Protein AF-S1NP47-F1 (afdb_monomer_lite)

Foldseek 3Di:
DVVVVVVVVVVVVVVVVVVCCVVPVPCWDWDDDPPDIDIDGDDDDD

Radius of gyration: 14.47 Å; chains: 1; bounding box: 29×22×40 Å

InterPro domains:
  IPR000021 Hok/gef cell toxic protein [PF01848] (9-44)

Structure (mmCIF, N/CA/C/O backbone):
data_AF-S1NP47-F1
#
_entry.id   AF-S1NP47-F1
#
loop_
_atom_site.group_PDB
_atom_site.id
_atom_site.type_symbol
_atom_site.label_atom_id
_atom_site.label_alt_id
_atom_site.label_comp_id
_atom_site.label_asym_id
_atom_site.label_entity_id
_atom_site.label_seq_id
_atom_site.pdbx_PDB_ins_code
_atom_site.Cartn_x
_atom_site.Cartn_y
_atom_site.Cartn_z
_atom_site.occupancy
_atom_site.B_iso_or_equiv
_atom_site.auth_seq_id
_atom_site.auth_comp_id
_atom_site.auth_asym_id
_atom_site.auth_atom_id
_atom_site.pdbx_PDB_model_num
ATOM 1 N N . MET A 1 1 ? -17.112 -1.781 19.732 1.00 59.00 1 MET A N 1
ATOM 2 C CA . MET A 1 1 ? -17.553 -1.797 18.314 1.00 59.00 1 MET A CA 1
ATOM 3 C C . MET A 1 1 ? -16.728 -0.963 17.301 1.00 59.00 1 MET A C 1
ATOM 5 O O . MET A 1 1 ? -16.927 -1.235 16.122 1.00 59.00 1 MET A O 1
ATOM 9 N N . PRO A 1 2 ? -15.810 -0.027 17.648 1.00 66.31 2 PRO A N 1
ATOM 10 C CA . PRO A 1 2 ? -15.115 0.806 16.645 1.00 66.31 2 PRO A CA 1
ATOM 11 C C . PRO A 1 2 ? -13.936 0.118 15.928 1.00 66.31 2 PRO A C 1
ATOM 13 O O . PRO A 1 2 ? -13.631 0.462 14.792 1.00 66.31 2 PRO A O 1
ATOM 16 N N . GLN A 1 3 ? -13.301 -0.892 16.538 1.00 70.25 3 GLN A N 1
ATOM 17 C CA . GLN A 1 3 ? -12.127 -1.561 15.952 1.00 70.25 3 GLN A CA 1
ATOM 18 C C . GLN A 1 3 ? -12.431 -2.279 14.633 1.00 70.25 3 GLN A C 1
ATOM 20 O O . GLN A 1 3 ? -11.675 -2.143 13.679 1.00 70.25 3 GLN A O 1
ATOM 25 N N . LYS A 1 4 ? -13.565 -2.989 14.545 1.00 75.88 4 LYS A N 1
ATOM 26 C CA . LYS A 1 4 ? -13.974 -3.672 13.307 1.00 75.88 4 LYS A CA 1
ATOM 27 C C . LYS A 1 4 ? -14.149 -2.696 12.139 1.00 75.88 4 LYS A C 1
ATOM 29 O O . LYS A 1 4 ? -13.740 -2.997 11.027 1.00 75.88 4 LYS A O 1
ATOM 34 N N . THR A 1 5 ? -14.700 -1.511 12.400 1.00 82.94 5 THR A N 1
ATOM 35 C CA . THR A 1 5 ? -14.926 -0.483 11.378 1.00 82.94 5 THR A CA 1
ATOM 36 C C . THR A 1 5 ? -13.609 0.135 10.913 1.00 82.94 5 THR A C 1
ATOM 38 O O . THR A 1 5 ? -13.426 0.347 9.719 1.00 82.94 5 THR A O 1
ATOM 41 N N . ILE A 1 6 ? -12.666 0.364 11.834 1.00 88.81 6 ILE A N 1
ATOM 42 C CA . ILE A 1 6 ? -11.328 0.878 11.506 1.00 88.81 6 ILE A CA 1
ATOM 43 C C . ILE A 1 6 ? -10.567 -0.126 10.634 1.00 88.81 6 ILE A C 1
ATOM 45 O O . ILE A 1 6 ? -10.019 0.255 9.606 1.00 88.81 6 ILE A O 1
ATOM 49 N N . ILE A 1 7 ? -10.592 -1.412 10.994 1.00 90.12 7 ILE A N 1
ATOM 50 C CA . ILE A 1 7 ? -9.912 -2.469 10.232 1.00 90.12 7 ILE A CA 1
ATOM 51 C C . ILE A 1 7 ? -10.474 -2.564 8.808 1.00 90.12 7 ILE A C 1
ATOM 53 O O . ILE A 1 7 ? -9.706 -2.583 7.850 1.00 90.12 7 ILE A O 1
ATOM 57 N N . VAL A 1 8 ? -11.803 -2.559 8.655 1.00 92.31 8 VAL A N 1
ATOM 58 C CA . VAL A 1 8 ? -12.456 -2.594 7.334 1.00 92.31 8 VAL A CA 1
ATOM 59 C C . VAL A 1 8 ? -12.112 -1.354 6.505 1.00 92.31 8 VAL A C 1
ATOM 61 O O . VAL A 1 8 ? -11.844 -1.472 5.311 1.00 92.31 8 VAL A O 1
ATOM 64 N N . SER A 1 9 ? -12.070 -0.177 7.133 1.00 90.88 9 SER A N 1
ATOM 65 C CA . SER A 1 9 ? -11.689 1.072 6.464 1.00 90.88 9 SER A CA 1
ATOM 66 C C . SER A 1 9 ? -10.249 1.026 5.943 1.00 90.88 9 SER A C 1
ATOM 68 O O . SER A 1 9 ? -10.006 1.328 4.775 1.00 90.88 9 SER A O 1
ATOM 70 N N . ILE A 1 10 ? -9.304 0.564 6.773 1.00 91.81 10 ILE A N 1
ATOM 71 C CA . ILE A 1 10 ? -7.894 0.409 6.386 1.00 91.81 10 ILE A CA 1
A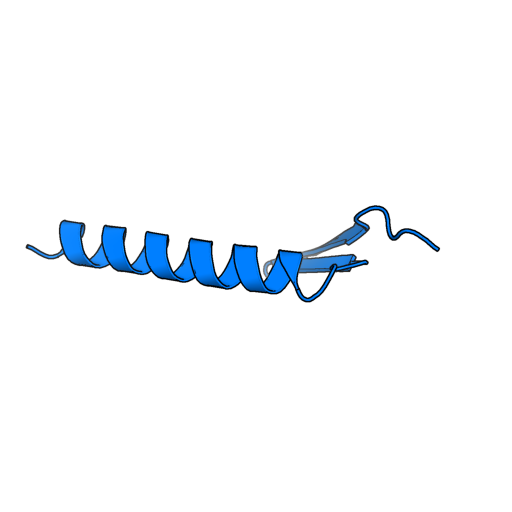TOM 72 C C . ILE A 1 10 ? -7.771 -0.571 5.215 1.00 91.81 10 ILE A C 1
ATOM 74 O O . ILE A 1 10 ? -7.138 -0.241 4.218 1.00 91.81 10 ILE A O 1
ATOM 78 N N . LEU A 1 11 ? -8.432 -1.730 5.291 1.00 92.44 11 LEU A N 1
ATOM 79 C CA . LEU A 1 11 ? -8.438 -2.726 4.213 1.00 92.44 11 LEU A CA 1
ATOM 80 C C . LEU A 1 11 ? -8.965 -2.157 2.889 1.00 92.44 11 LEU A C 1
ATOM 82 O O . LEU A 1 11 ? -8.371 -2.396 1.838 1.00 92.44 11 LEU A O 1
ATOM 86 N N . CYS A 1 12 ? -10.050 -1.382 2.938 1.00 92.06 12 CYS A N 1
ATOM 87 C CA . CYS A 1 12 ? -10.633 -0.749 1.757 1.00 92.06 12 CYS A CA 1
ATOM 88 C C . CYS A 1 12 ? -9.672 0.275 1.129 1.00 92.06 12 CYS A C 1
ATOM 90 O O . CYS A 1 12 ? -9.442 0.256 -0.082 1.00 92.06 12 CYS A O 1
ATOM 92 N N . LEU A 1 13 ? -9.047 1.119 1.956 1.00 91.44 13 LEU A N 1
ATOM 93 C CA . LEU A 1 13 ? -8.050 2.096 1.510 1.00 91.44 13 LEU A CA 1
ATOM 94 C C . LEU A 1 13 ? -6.824 1.420 0.891 1.00 91.44 13 LEU A C 1
ATOM 96 O O . LEU A 1 13 ? -6.368 1.845 -0.169 1.00 91.44 13 LEU A O 1
ATOM 100 N N . THR A 1 14 ? -6.312 0.350 1.506 1.00 90.44 14 THR A N 1
ATOM 101 C CA . THR A 1 14 ? -5.177 -0.406 0.961 1.00 90.44 14 THR A CA 1
ATOM 102 C C . THR A 1 14 ? -5.512 -0.996 -0.406 1.00 90.44 14 THR A C 1
ATOM 104 O O . THR A 1 14 ? -4.732 -0.822 -1.336 1.00 90.44 14 THR A O 1
ATOM 107 N N . MET A 1 15 ? -6.683 -1.620 -0.566 1.00 90.44 15 MET A N 1
ATOM 108 C CA . MET A 1 15 ? -7.113 -2.194 -1.849 1.00 90.44 15 MET A CA 1
ATOM 109 C C . MET A 1 15 ? -7.230 -1.133 -2.947 1.00 90.44 15 MET A C 1
ATOM 111 O O . MET A 1 15 ? -6.720 -1.332 -4.050 1.00 90.44 15 MET A O 1
ATOM 115 N N . LEU A 1 16 ? -7.844 0.014 -2.641 1.00 89.12 16 LEU A N 1
ATOM 116 C CA . LEU A 1 16 ? -7.951 1.134 -3.579 1.00 89.12 16 LEU A CA 1
ATOM 117 C C . LEU A 1 16 ? -6.573 1.654 -4.002 1.00 89.12 16 LEU A C 1
ATOM 119 O O . LEU A 1 16 ? -6.337 1.853 -5.193 1.00 89.12 16 LEU A O 1
ATOM 123 N N . LEU A 1 17 ? -5.653 1.825 -3.050 1.00 83.06 17 LEU A N 1
ATOM 124 C CA . LEU A 1 17 ? -4.284 2.259 -3.332 1.00 83.06 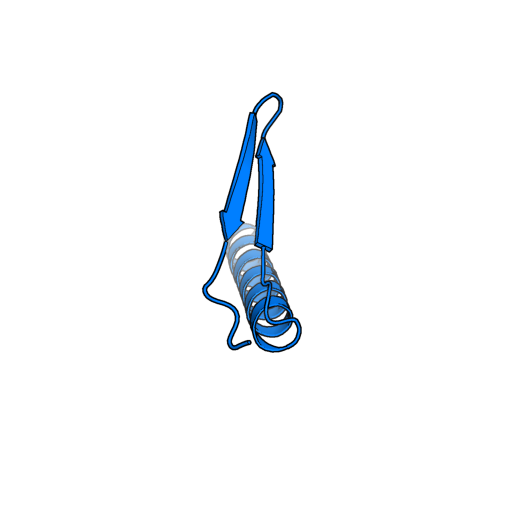17 LEU A CA 1
ATOM 125 C C . LEU A 1 17 ? -3.533 1.236 -4.186 1.00 83.06 17 LEU A C 1
ATOM 127 O O . LEU A 1 17 ? -2.880 1.619 -5.151 1.00 83.06 17 LEU A O 1
ATOM 131 N N . THR A 1 18 ? -3.655 -0.058 -3.888 1.00 83.06 18 THR A N 1
ATOM 132 C CA . THR A 1 18 ? -3.021 -1.119 -4.679 1.00 83.06 18 THR A CA 1
ATOM 133 C C . THR A 1 18 ? -3.550 -1.142 -6.111 1.00 83.06 18 THR A C 1
ATOM 135 O O . THR A 1 18 ? -2.754 -1.170 -7.044 1.00 83.06 18 THR A O 1
ATOM 138 N N . VAL A 1 19 ? -4.870 -1.066 -6.310 1.00 84.69 19 VAL A N 1
ATOM 139 C CA . VAL A 1 19 ? -5.466 -1.003 -7.656 1.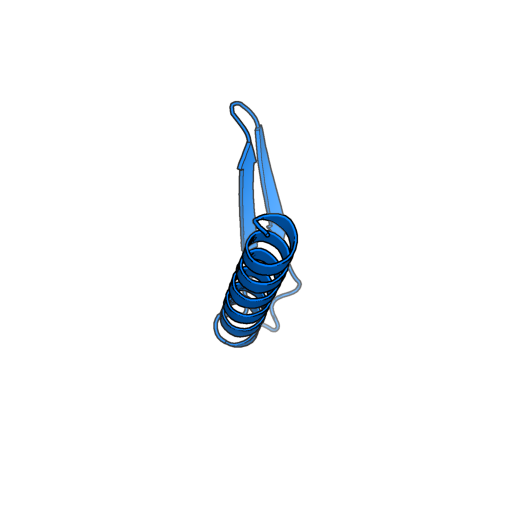00 84.69 19 VAL A CA 1
ATOM 140 C C . VAL A 1 19 ? -5.013 0.255 -8.392 1.00 84.69 19 VAL A C 1
ATOM 142 O O . VAL A 1 19 ? -4.682 0.187 -9.576 1.00 84.69 19 VAL A O 1
ATOM 145 N N . TRP A 1 20 ? -4.943 1.393 -7.700 1.00 78.81 20 TRP A N 1
ATOM 146 C CA . TRP A 1 20 ? -4.475 2.635 -8.301 1.00 78.81 20 TRP A CA 1
ATOM 147 C C . TRP A 1 20 ? -3.010 2.538 -8.728 1.00 78.81 20 TRP A C 1
ATOM 149 O O . TRP A 1 20 ? -2.694 2.929 -9.844 1.00 78.81 20 TRP A O 1
ATOM 159 N N . MET A 1 21 ? -2.142 1.950 -7.903 1.00 73.19 21 MET A N 1
ATOM 160 C CA . MET A 1 21 ? -0.736 1.701 -8.241 1.00 73.19 21 MET A CA 1
ATOM 161 C C . MET A 1 21 ? -0.589 0.700 -9.397 1.00 73.19 21 MET A C 1
ATOM 163 O O . MET A 1 21 ? 0.288 0.856 -10.234 1.00 73.19 21 MET A O 1
ATOM 167 N N . ILE A 1 22 ? -1.439 -0.325 -9.488 1.00 74.62 22 ILE A N 1
ATOM 168 C CA . ILE A 1 22 ? -1.387 -1.289 -10.601 1.00 74.62 22 ILE A CA 1
ATOM 169 C C . ILE A 1 22 ? -1.846 -0.638 -11.911 1.00 74.62 22 ILE A C 1
ATOM 171 O O . ILE A 1 22 ? -1.239 -0.862 -12.954 1.00 74.62 22 ILE A O 1
ATOM 175 N N . HIS A 1 23 ? -2.920 0.155 -11.871 1.00 71.56 23 HIS A N 1
ATOM 176 C CA . HIS A 1 23 ? -3.491 0.767 -13.072 1.00 71.56 23 HIS A CA 1
ATOM 177 C C . HIS A 1 23 ? -2.678 1.974 -13.548 1.00 71.56 23 HIS A C 1
ATOM 179 O O . HIS A 1 23 ? -2.480 2.183 -14.742 1.00 71.56 23 HIS A O 1
ATOM 185 N N . ARG A 1 24 ? -2.191 2.770 -12.599 1.00 63.75 24 ARG A N 1
ATOM 186 C CA . ARG A 1 24 ? -1.269 3.871 -12.826 1.00 63.75 24 ARG A CA 1
ATOM 187 C C . ARG A 1 24 ? 0.100 3.364 -12.417 1.00 63.75 24 ARG A C 1
ATOM 189 O O . ARG A 1 24 ? 0.517 3.657 -11.305 1.00 63.75 24 ARG A O 1
ATOM 196 N N . SER A 1 25 ? 0.754 2.592 -13.288 1.00 61.94 25 SER A N 1
ATOM 197 C CA . SER A 1 25 ? 2.140 2.138 -13.120 1.00 61.94 25 SER A CA 1
ATOM 198 C C . SER A 1 25 ? 2.976 3.339 -12.664 1.00 61.94 25 SER A C 1
ATOM 200 O O . SER A 1 25 ? 3.271 4.215 -13.483 1.00 61.94 25 SER A O 1
ATOM 202 N N . PRO A 1 26 ? 3.277 3.492 -11.365 1.00 62.12 26 PRO A N 1
ATOM 203 C CA . PRO A 1 26 ? 3.816 4.734 -10.875 1.00 62.12 26 PRO A CA 1
ATOM 204 C C . PRO A 1 26 ? 5.292 4.632 -11.187 1.00 62.12 26 PRO A C 1
ATOM 206 O O . PRO A 1 26 ? 6.024 3.964 -10.466 1.00 62.12 26 PRO A O 1
ATOM 209 N N . CYS A 1 27 ? 5.731 5.254 -12.281 1.00 63.50 27 CYS A N 1
ATOM 210 C CA . CYS A 1 27 ? 7.162 5.378 -12.563 1.00 63.50 27 CYS A CA 1
ATOM 211 C C . CYS A 1 27 ? 7.904 6.032 -11.397 1.00 63.50 27 CYS A C 1
ATOM 213 O O . CYS A 1 27 ? 9.082 5.772 -11.174 1.00 63.50 27 CYS A O 1
ATOM 215 N N . GLU A 1 28 ? 7.189 6.838 -10.615 1.00 64.19 28 GLU A N 1
ATOM 216 C CA . GLU A 1 28 ? 7.661 7.441 -9.387 1.00 64.19 28 GLU A CA 1
ATOM 217 C C . GLU A 1 28 ? 6.598 7.312 -8.291 1.00 64.19 28 GLU A C 1
ATOM 219 O O . GLU A 1 28 ? 5.436 7.686 -8.459 1.00 64.19 28 GLU A O 1
ATOM 224 N N . PHE A 1 29 ? 7.004 6.780 -7.144 1.00 69.06 29 PHE A N 1
ATOM 225 C CA . PHE A 1 29 ? 6.239 6.825 -5.912 1.00 69.06 29 PHE A CA 1
ATOM 226 C C . PHE A 1 29 ? 6.812 7.940 -5.042 1.00 69.06 29 PHE A C 1
ATOM 228 O O . PHE A 1 29 ? 7.906 7.807 -4.493 1.00 69.06 29 PHE A O 1
ATOM 235 N N . ARG A 1 30 ? 6.090 9.061 -4.955 1.00 64.69 30 ARG A N 1
ATOM 236 C CA . ARG A 1 30 ? 6.470 10.207 -4.124 1.00 64.69 30 ARG A CA 1
ATOM 237 C C . ARG A 1 30 ? 5.695 10.200 -2.815 1.00 64.69 30 ARG A C 1
ATOM 239 O O . ARG A 1 30 ? 4.467 10.256 -2.819 1.00 64.69 30 ARG A O 1
ATOM 246 N N . LEU A 1 31 ? 6.416 10.191 -1.703 1.00 69.06 31 LEU A N 1
ATOM 247 C CA . LEU A 1 31 ? 5.884 10.422 -0.367 1.00 69.06 31 LEU A CA 1
ATOM 248 C C . LEU A 1 31 ? 6.494 11.695 0.204 1.00 69.06 31 LEU A C 1
ATOM 250 O O . LEU A 1 31 ? 7.711 11.800 0.332 1.00 69.06 31 LEU A O 1
ATOM 254 N N . ASN A 1 32 ? 5.643 12.645 0.580 1.00 71.56 32 ASN A N 1
ATOM 255 C CA . ASN A 1 32 ? 6.058 13.830 1.315 1.00 71.56 32 ASN A CA 1
ATOM 256 C C . ASN A 1 32 ? 5.723 13.628 2.796 1.00 71.56 32 ASN A C 1
ATOM 258 O O . ASN A 1 32 ? 4.553 13.494 3.163 1.00 71.56 32 ASN A O 1
ATOM 262 N N . ILE A 1 33 ? 6.755 13.566 3.636 1.00 71.19 33 ILE A N 1
ATOM 263 C CA . ILE A 1 33 ? 6.613 13.477 5.088 1.00 71.19 33 ILE A CA 1
ATOM 264 C C . ILE A 1 33 ? 7.246 14.726 5.685 1.00 71.19 33 ILE A C 1
ATOM 266 O O . ILE A 1 33 ? 8.450 14.744 5.927 1.00 71.19 33 ILE A O 1
ATOM 270 N N . MET A 1 34 ? 6.404 15.731 5.945 1.00 66.44 34 MET A N 1
ATOM 271 C CA . MET A 1 34 ? 6.629 16.955 6.734 1.00 66.44 34 MET A CA 1
ATOM 272 C C . MET A 1 34 ? 7.786 17.870 6.276 1.00 66.44 34 MET A C 1
ATOM 274 O O . MET A 1 34 ? 7.559 19.055 6.075 1.00 66.44 34 MET A O 1
ATOM 278 N N . TRP A 1 35 ? 8.995 17.333 6.091 1.00 66.06 35 TRP A N 1
ATOM 279 C CA . TRP A 1 35 ? 10.215 18.018 5.643 1.00 66.06 35 TRP A CA 1
ATOM 280 C C . TRP A 1 35 ? 11.081 17.184 4.687 1.00 66.06 35 TRP A C 1
ATOM 282 O O . TRP A 1 35 ? 12.124 17.656 4.244 1.00 66.06 35 TRP A O 1
ATOM 292 N N . SER A 1 36 ? 10.687 15.943 4.391 1.00 62.03 36 SER A N 1
ATOM 293 C CA . SER A 1 36 ? 11.437 15.045 3.515 1.00 62.03 36 SER A CA 1
ATOM 294 C C . SER A 1 36 ? 10.542 14.510 2.411 1.00 62.03 36 SER A C 1
ATOM 296 O O . SER A 1 36 ? 9.481 13.934 2.668 1.00 62.03 36 SER A O 1
ATOM 298 N N . GLU A 1 37 ? 11.000 14.684 1.179 1.00 71.31 37 GLU A N 1
ATOM 299 C CA . GLU A 1 37 ? 10.383 14.103 -0.002 1.00 71.31 37 GLU A CA 1
ATOM 300 C C . GLU A 1 37 ? 11.140 12.832 -0.372 1.00 71.31 37 GLU A C 1
ATOM 302 O O . GLU A 1 37 ? 12.309 12.863 -0.754 1.00 71.31 37 GLU A O 1
ATOM 307 N N . PHE A 1 38 ? 10.468 11.694 -0.238 1.00 67.88 38 PHE A N 1
ATOM 308 C CA . PHE A 1 38 ? 10.984 10.400 -0.655 1.00 67.88 38 PHE A CA 1
ATOM 309 C C . PHE A 1 38 ? 10.388 10.058 -2.014 1.00 67.88 38 PHE A C 1
ATOM 311 O O . PHE A 1 38 ? 9.180 9.860 -2.134 1.00 67.88 38 PHE A O 1
ATOM 318 N N . ALA A 1 39 ? 11.233 9.991 -3.038 1.00 68.00 39 ALA A N 1
ATOM 319 C CA . ALA A 1 39 ? 10.860 9.500 -4.357 1.00 68.00 39 ALA A CA 1
ATOM 320 C C . ALA A 1 39 ? 11.483 8.116 -4.564 1.00 68.00 39 ALA A C 1
ATOM 322 O O . ALA A 1 39 ? 12.703 7.981 -4.640 1.00 68.00 39 ALA A O 1
ATOM 323 N N . ALA A 1 40 ? 10.650 7.084 -4.644 1.00 66.12 40 ALA A N 1
ATOM 324 C CA . ALA A 1 40 ? 11.065 5.757 -5.072 1.00 66.12 40 ALA A CA 1
ATOM 325 C C . ALA A 1 40 ? 10.694 5.589 -6.549 1.00 66.12 40 ALA A C 1
ATOM 327 O O . ALA A 1 40 ? 9.515 5.542 -6.897 1.00 66.12 40 ALA A O 1
ATOM 328 N N . PHE A 1 41 ? 11.697 5.528 -7.424 1.00 61.38 41 PHE A N 1
ATOM 329 C CA . PHE A 1 41 ? 11.490 5.222 -8.837 1.00 61.38 41 PHE A CA 1
ATOM 330 C C . PHE A 1 41 ? 11.282 3.716 -8.983 1.00 61.38 41 PHE A C 1
ATOM 332 O O . PHE A 1 41 ? 12.219 2.930 -8.835 1.00 61.38 41 PHE A O 1
ATOM 339 N N . LEU A 1 42 ? 10.039 3.306 -9.224 1.00 64.75 42 LEU A N 1
ATOM 340 C CA . LEU A 1 42 ? 9.733 1.924 -9.574 1.00 64.75 42 LEU A CA 1
ATOM 341 C C . LEU A 1 42 ? 10.111 1.742 -11.045 1.00 64.75 42 LEU A C 1
ATOM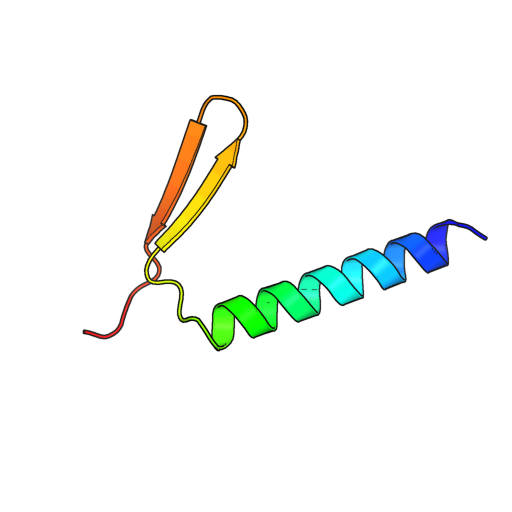 343 O O . LEU A 1 42 ? 9.893 2.632 -11.863 1.00 64.75 42 LEU A O 1
ATOM 347 N N . GLN A 1 43 ? 10.736 0.612 -11.367 1.00 53.56 43 GLN A N 1
ATOM 348 C CA . GLN A 1 43 ? 11.299 0.339 -12.686 1.00 53.56 43 GLN A CA 1
ATOM 349 C C . GLN A 1 43 ? 10.210 0.433 -13.763 1.00 53.56 43 GLN A C 1
ATOM 351 O O . GLN A 1 43 ? 9.445 -0.508 -13.978 1.00 53.56 43 GLN A O 1
ATOM 356 N N . CYS A 1 44 ? 10.134 1.579 -14.437 1.00 61.69 44 CYS A N 1
ATOM 357 C CA . CYS A 1 44 ? 9.258 1.725 -15.581 1.00 61.69 44 CYS A CA 1
ATOM 358 C C . CYS A 1 44 ? 9.866 0.987 -16.760 1.00 61.69 44 CYS A C 1
ATOM 360 O O . CYS A 1 44 ? 11.029 1.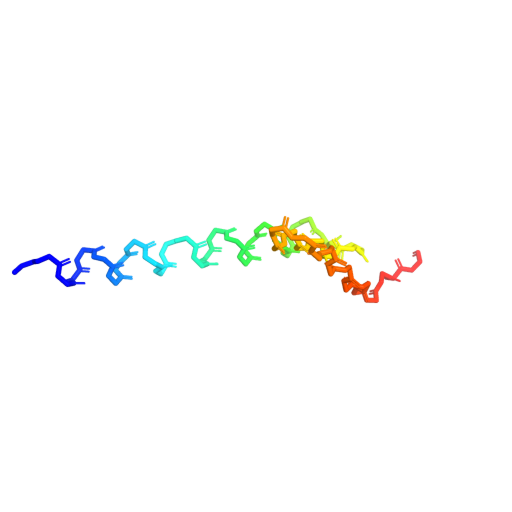180 -17.116 1.00 61.69 44 CYS A O 1
ATOM 362 N N . LYS A 1 45 ? 9.069 0.085 -17.331 1.00 58.88 45 LYS A N 1
ATOM 363 C CA . LYS A 1 45 ? 9.381 -0.486 -18.633 1.00 58.88 45 LYS A CA 1
ATOM 364 C C . LYS A 1 45 ? 9.379 0.690 -19.632 1.00 58.88 45 LYS A C 1
ATOM 366 O O . LYS A 1 45 ? 8.452 1.495 -19.535 1.00 58.88 45 LYS A O 1
ATOM 371 N N . PRO A 1 46 ? 10.425 0.839 -20.465 1.00 56.88 46 PRO A N 1
ATOM 372 C CA . PRO A 1 46 ? 10.588 1.983 -21.364 1.00 56.88 46 PRO A CA 1
ATOM 373 C C . PRO A 1 46 ? 9.406 2.166 -22.316 1.00 56.88 46 PRO A C 1
ATOM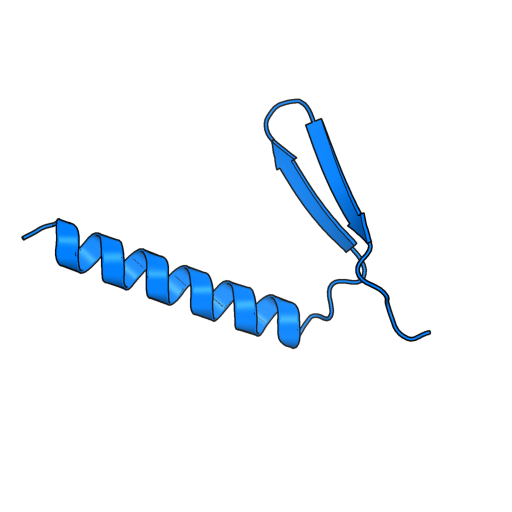 375 O O . PRO A 1 46 ? 8.758 1.145 -22.654 1.00 56.88 46 PRO A O 1
#

Organism: NCBI:txid1181728

Secondary structure (DSSP, 8-state):
-HHHHHHHHHHHHHHHHHHHHHHS--S-EEEEETTEEEEE------

Sequence (46 aa):
MPQKTIIVSILCLTMLLTVWMIHRSPCEFRLNIMWSEFAAFLQCKP

pLDDT: mean 73.68, std 11.73, range [53.56, 92.44]